Protein 1Q5Z (pdb70)

Structure (mmCIF, N/CA/C/O backbone):
data_1Q5Z
#
_entry.id   1Q5Z
#
_cell.length_a   79.900
_cell.length_b   79.900
_cell.length_c   57.500
_cell.angle_alpha   90.00
_cell.angle_beta   90.00
_cell.angle_gamma   90.00
#
_symmetry.space_group_name_H-M   'P 43 21 2'
#
loop_
_entity.id
_entity.type
_entity.pdbx_description
1 polymer SipA
2 water water
#
loop_
_atom_site.group_PDB
_atom_site.id
_atom_site.type_symbol
_atom_site.label_atom_id
_atom_site.label_alt_id
_atom_site.label_comp_id
_atom_site.label_asym_id
_atom_site.label_entity_id
_atom_site.label_seq_id
_atom_site.pdbx_PDB_ins_code
_atom_site.Cartn_x
_atom_site.Cartn_y
_atom_site.Cartn_z
_atom_site.occupancy
_atom_site.B_iso_or_equiv
_atom_site.auth_seq_id
_atom_site.auth_comp_id
_atom_site.auth_asym_id
_atom_site.auth_atom_id
_atom_site.pdbx_PDB_model_num
ATOM 1 N N . PRO A 1 21 ? 21.041 30.430 -4.984 1.00 30.35 513 PRO A N 1
ATOM 2 C CA . PRO A 1 21 ? 20.054 29.331 -4.862 1.00 31.26 513 PRO A CA 1
ATOM 3 C C . PRO A 1 21 ? 18.623 29.835 -4.712 1.00 30.56 513 PRO A C 1
ATOM 4 O O . PRO A 1 21 ? 17.689 29.188 -5.170 1.00 30.63 513 PRO A O 1
ATOM 8 N N . PHE A 1 22 ? 18.454 30.989 -4.071 1.00 29.99 514 PHE A N 1
ATOM 9 C CA . PHE A 1 22 ? 17.120 31.562 -3.885 1.00 30.28 514 PHE A CA 1
ATOM 10 C C . PHE A 1 22 ? 16.921 32.865 -4.662 1.00 34.34 514 PHE A C 1
ATOM 11 O O . PHE A 1 22 ? 16.550 33.896 -4.096 1.00 33.71 514 PHE A O 1
ATOM 19 N N . SER A 1 23 ? 17.150 32.805 -5.971 1.00 35.24 515 SER A N 1
ATOM 20 C CA . SER A 1 23 ? 17.015 33.978 -6.821 1.00 35.69 515 SER A CA 1
ATOM 21 C C . SER A 1 23 ? 15.630 34.606 -6.754 1.00 35.63 515 SER A C 1
ATOM 22 O O . SER A 1 23 ? 14.609 33.933 -6.930 1.00 36.31 515 SER A O 1
ATOM 25 N N . GLY A 1 24 ? 15.612 35.910 -6.503 1.00 34.53 516 GLY A N 1
ATOM 26 C CA . GLY A 1 24 ? 14.358 36.630 -6.413 1.00 33.05 516 GLY A CA 1
ATOM 27 C C . GLY A 1 24 ? 13.747 36.561 -5.027 1.00 31.98 516 GLY A C 1
ATOM 28 O O . GLY A 1 24 ? 12.624 37.025 -4.821 1.00 33.38 516 GLY A O 1
ATOM 29 N N . LEU A 1 25 ? 14.465 35.985 -4.067 1.00 28.37 517 LEU A N 1
ATOM 30 C CA . LEU A 1 25 ? 13.908 35.900 -2.721 1.00 24.98 517 LEU A CA 1
ATOM 31 C C . LEU A 1 25 ? 13.820 37.252 -2.031 1.00 22.03 517 LEU A C 1
ATOM 32 O O . LEU A 1 25 ? 14.827 37.913 -1.770 1.00 22.39 517 LEU A O 1
ATOM 37 N N . LYS A 1 26 ? 12.590 37.646 -1.731 1.00 19.75 518 LYS A N 1
ATOM 38 C CA . LYS A 1 26 ? 12.311 38.896 -1.037 1.00 20.98 518 LYS A CA 1
ATOM 39 C C . LYS A 1 26 ? 11.499 38.504 0.190 1.00 16.93 518 LYS A C 1
ATOM 40 O O . LYS A 1 26 ? 10.851 37.462 0.199 1.00 18.81 518 LYS A O 1
ATOM 46 N N . PHE A 1 27 ? 11.529 39.340 1.218 1.00 16.17 519 PHE A N 1
ATOM 47 C CA . PHE A 1 27 ? 10.806 39.047 2.443 1.00 16.21 519 PHE A CA 1
ATOM 48 C C . PHE A 1 27 ? 9.652 40.016 2.691 1.00 18.48 519 PHE A C 1
ATOM 49 O O . PHE A 1 27 ? 9.648 41.129 2.177 1.00 19.03 519 PHE A O 1
ATOM 57 N N . LYS A 1 28 ? 8.680 39.569 3.476 1.00 17.46 520 LYS A N 1
ATOM 58 C CA . LYS A 1 28 ? 7.531 40.393 3.819 1.00 18.47 520 LYS A CA 1
ATOM 59 C C . LYS A 1 28 ? 7.938 41.311 4.953 1.00 18.67 520 LYS A C 1
ATOM 60 O O . LYS A 1 28 ? 8.212 40.855 6.070 1.00 16.52 520 LYS A O 1
ATOM 66 N N . GLN A 1 29 ? 7.974 42.604 4.658 1.00 15.90 521 GLN A N 1
ATOM 67 C CA . GLN A 1 29 ? 8.359 43.621 5.630 1.00 14.62 521 GLN A CA 1
ATOM 68 C C . GLN A 1 29 ? 7.593 43.467 6.944 1.00 13.37 521 GLN A C 1
ATOM 69 O O . GLN A 1 29 ? 6.373 43.275 6.939 1.00 14.44 521 GLN A O 1
ATOM 75 N N . ASN A 1 30 ? 8.324 43.541 8.053 1.00 12.22 522 ASN A N 1
ATOM 76 C CA . ASN A 1 30 ? 7.742 43.458 9.390 1.00 13.44 522 ASN A CA 1
ATOM 77 C C . ASN A 1 30 ? 6.933 42.207 9.716 1.00 12.72 522 ASN A C 1
ATOM 78 O O . ASN A 1 30 ? 6.160 42.202 10.672 1.00 12.16 522 ASN A O 1
ATOM 83 N N . SER A 1 31 ? 7.132 41.142 8.961 1.00 10.60 523 SER A N 1
ATOM 84 C CA . SER A 1 31 ? 6.377 39.918 9.190 1.00 12.41 523 SER A CA 1
ATOM 85 C C . SER A 1 31 ? 6.568 39.320 10.581 1.00 13.40 523 SER A C 1
ATOM 86 O O . SER A 1 31 ? 5.771 38.492 11.010 1.00 14.64 523 SER A O 1
ATOM 89 N N . PHE A 1 32 ? 7.616 39.758 11.268 1.00 11.32 524 PHE A N 1
ATOM 90 C CA . PHE A 1 32 ? 7.976 39.242 12.586 1.00 12.79 524 PHE A CA 1
ATOM 91 C C . PHE A 1 32 ? 7.552 40.116 13.754 1.00 13.44 524 PHE A C 1
ATOM 92 O O . PHE A 1 32 ? 7.643 39.688 14.908 1.00 14.96 524 PHE A O 1
ATOM 100 N N . LEU A 1 33 ? 7.080 41.331 13.480 1.00 13.84 525 LEU A N 1
ATOM 101 C CA . LEU A 1 33 ? 6.743 42.239 14.572 1.00 15.61 525 LEU A CA 1
ATOM 102 C C . LEU A 1 33 ? 5.809 41.701 15.642 1.00 16.96 525 LEU A C 1
ATOM 103 O O . LEU A 1 33 ? 6.106 41.820 16.838 1.00 17.82 525 LEU A O 1
ATOM 108 N N . SER A 1 34 ? 4.690 41.121 15.222 1.00 18.14 526 SER A N 1
ATOM 109 C CA . SER A 1 34 ? 3.700 40.599 16.165 1.00 20.63 526 SER A CA 1
ATOM 110 C C . SER A 1 34 ? 4.185 39.378 16.936 1.00 20.47 526 SER A C 1
ATOM 111 O O . SER A 1 34 ? 3.503 38.896 17.847 1.00 19.05 526 SER A O 1
ATOM 114 N N . THR A 1 35 ? 5.372 38.887 16.588 1.00 17.32 527 THR A N 1
ATOM 115 C CA . THR A 1 35 ? 5.929 37.711 17.245 1.00 18.99 527 THR A CA 1
ATOM 116 C C . THR A 1 35 ? 7.002 38.065 18.266 1.00 16.45 527 THR A C 1
ATOM 117 O O . THR A 1 35 ? 7.426 37.215 19.056 1.00 18.55 527 THR A O 1
ATOM 121 N N . VAL A 1 36 ? 7.433 39.319 18.267 1.00 17.03 528 VAL A N 1
ATOM 122 C CA . VAL A 1 36 ? 8.450 39.738 19.217 1.00 16.69 528 VAL A CA 1
ATOM 123 C C . VAL A 1 36 ? 7.794 39.857 20.585 1.00 19.62 528 VAL A C 1
ATOM 124 O O . VAL A 1 36 ? 6.822 40.601 20.761 1.00 17.29 528 VAL A O 1
ATOM 128 N N . PRO A 1 37 ? 8.320 39.129 21.578 1.00 18.22 529 PRO A N 1
ATOM 129 C CA . PRO A 1 37 ? 7.725 39.205 22.916 1.00 16.33 529 PRO A CA 1
ATOM 130 C C . PRO A 1 37 ? 8.015 40.507 23.644 1.00 16.52 529 PRO A C 1
ATOM 131 O O . PRO A 1 37 ? 8.983 41.199 23.350 1.00 17.69 529 PRO A O 1
ATOM 135 N N . SER A 1 38 ? 7.153 40.847 24.595 1.00 17.74 530 SER A N 1
ATOM 136 C CA . SER A 1 38 ? 7.369 42.050 25.398 1.00 19.25 530 SER A CA 1
ATOM 137 C C . SER A 1 38 ? 8.479 41.704 26.390 1.00 19.06 530 SER A C 1
ATOM 138 O O . SER A 1 38 ? 8.752 40.537 26.627 1.00 19.24 530 SER A O 1
ATOM 141 N N . VAL A 1 39 ? 9.113 42.715 26.971 1.00 20.47 531 VAL A N 1
ATOM 142 C CA . VAL A 1 39 ? 10.162 42.465 27.949 1.00 22.14 531 VAL A CA 1
ATOM 143 C C . VAL A 1 39 ? 9.544 41.720 29.130 1.00 20.07 531 VAL A C 1
ATOM 144 O O . VAL A 1 39 ? 10.179 40.855 29.734 1.00 19.15 531 VAL A O 1
ATOM 148 N N . THR A 1 40 ? 8.293 42.039 29.450 1.00 21.46 532 THR A N 1
ATOM 149 C CA . THR A 1 40 ? 7.621 41.360 30.554 1.00 20.39 532 THR A CA 1
ATOM 150 C C . THR A 1 40 ? 7.515 39.866 30.265 1.00 21.12 532 THR A C 1
ATOM 151 O O . THR A 1 40 ? 7.785 39.040 31.143 1.00 20.08 532 THR A O 1
ATOM 155 N N . ASN A 1 41 ? 7.108 39.520 29.039 1.00 19.02 533 ASN A N 1
ATOM 156 C CA . ASN A 1 41 ? 7.002 38.116 28.641 1.00 20.47 533 ASN A CA 1
ATOM 157 C C . ASN A 1 41 ? 8.380 37.460 28.772 1.00 16.94 533 ASN A C 1
ATOM 158 O O . ASN A 1 41 ? 8.494 36.327 29.241 1.00 17.86 533 ASN A O 1
ATOM 163 N N . MET A 1 42 ? 9.429 38.170 28.349 1.00 16.24 534 MET A N 1
ATOM 164 C CA . MET A 1 42 ? 10.780 37.613 28.406 1.00 16.38 534 MET A CA 1
ATOM 165 C C . MET A 1 42 ? 11.205 37.252 29.823 1.00 18.79 534 MET A C 1
ATOM 166 O O . MET A 1 42 ? 12.023 36.358 30.028 1.00 16.28 534 MET A O 1
ATOM 171 N N . HIS A 1 43 ? 10.647 37.954 30.802 1.00 17.93 535 HIS A N 1
ATOM 172 C CA . HIS A 1 43 ? 10.979 37.706 32.199 1.00 19.57 535 HIS A CA 1
ATOM 173 C C . HIS A 1 43 ? 10.195 36.558 32.838 1.00 22.05 535 HIS A C 1
ATOM 174 O O . HIS A 1 43 ? 10.498 36.167 33.962 1.00 23.03 535 HIS A O 1
ATOM 181 N N . SER A 1 44 ? 9.196 36.019 32.140 1.00 19.92 536 SER A N 1
ATOM 182 C CA . SER A 1 44 ? 8.388 34.928 32.698 1.00 20.99 536 SER A CA 1
ATOM 183 C C . SER A 1 44 ? 9.195 33.672 32.978 1.00 22.62 536 SER A C 1
ATOM 184 O O . SER A 1 44 ? 10.072 33.321 32.208 1.00 18.90 536 SER A O 1
ATOM 187 N N . MET A 1 45 ? 8.876 32.976 34.068 1.00 22.86 537 MET A N 1
ATOM 188 C CA . MET A 1 45 ? 9.592 31.754 34.400 1.00 24.32 537 MET A CA 1
ATOM 189 C C . MET A 1 45 ? 9.300 30.677 33.363 1.00 21.29 537 MET A C 1
ATOM 190 O O . MET A 1 45 ? 10.038 29.696 33.253 1.00 23.98 537 MET A O 1
ATOM 195 N N . HIS A 1 46 ? 8.227 30.857 32.597 1.00 17.71 538 HIS A N 1
ATOM 196 C CA . HIS A 1 46 ? 7.843 29.869 31.586 1.00 15.21 538 HIS A CA 1
ATOM 197 C C . HIS A 1 46 ? 8.311 30.233 30.180 1.00 17.15 538 HIS A C 1
ATOM 198 O O . HIS A 1 46 ? 8.021 29.529 29.213 1.00 15.48 538 HIS A O 1
ATOM 205 N N . PHE A 1 47 ? 9.037 31.334 30.071 1.00 14.89 539 PHE A N 1
ATOM 206 C CA . PHE A 1 47 ? 9.546 31.783 28.772 1.00 15.11 539 PHE A CA 1
ATOM 207 C C . PHE A 1 47 ? 10.755 30.953 28.313 1.00 14.69 539 PHE A C 1
ATOM 208 O O . PHE A 1 47 ? 11.714 30.792 29.056 1.00 17.43 539 PHE A O 1
ATOM 216 N N . ASP A 1 48 ? 10.714 30.448 27.080 1.00 13.16 540 ASP A N 1
ATOM 217 C CA . ASP A 1 48 ? 11.829 29.676 26.525 1.00 17.23 540 ASP A CA 1
ATOM 218 C C . ASP A 1 48 ? 12.495 30.633 25.532 1.00 14.88 540 ASP A C 1
ATOM 219 O O . ASP A 1 48 ? 11.987 30.833 24.425 1.00 12.75 540 ASP A O 1
ATOM 224 N N . ALA A 1 49 ? 13.610 31.233 25.929 1.00 16.10 541 ALA A N 1
ATOM 225 C CA . ALA A 1 49 ? 14.286 32.213 25.077 1.00 14.76 541 ALA A CA 1
ATOM 226 C C . ALA A 1 49 ? 14.744 31.676 23.727 1.00 14.72 541 ALA A C 1
ATOM 227 O O . ALA A 1 49 ? 14.524 32.302 22.683 1.00 12.49 541 ALA A O 1
ATOM 229 N N . ARG A 1 50 ? 15.370 30.504 23.738 1.00 11.69 542 ARG A N 1
ATOM 230 C CA . ARG A 1 50 ? 15.883 29.944 22.499 1.00 13.69 542 ARG A CA 1
ATOM 231 C C . ARG A 1 50 ? 14.787 29.651 21.491 1.00 13.02 542 ARG A C 1
ATOM 232 O O . ARG A 1 50 ? 14.849 30.125 20.356 1.00 12.89 542 ARG A O 1
ATOM 240 N N . GLU A 1 51 ? 13.774 28.883 21.895 1.00 10.98 543 GLU A N 1
ATOM 241 C CA . GLU A 1 51 ? 12.700 28.531 20.963 1.00 11.76 543 GLU A CA 1
ATOM 242 C C . GLU A 1 51 ? 11.929 29.755 20.491 1.00 10.23 543 GLU A C 1
ATOM 243 O O . GLU A 1 51 ? 11.562 29.856 19.318 1.00 10.55 543 GLU A O 1
ATOM 249 N N . THR A 1 52 ? 11.652 30.671 21.407 1.00 11.42 544 THR A N 1
ATOM 250 C CA . THR A 1 52 ? 10.924 31.878 21.026 1.00 12.10 544 THR A CA 1
ATOM 251 C C . THR A 1 52 ? 11.733 32.719 20.032 1.00 11.65 544 THR A C 1
ATOM 252 O O . THR A 1 52 ? 11.207 33.184 19.025 1.00 10.85 544 THR A O 1
ATOM 256 N N . PHE A 1 53 ? 13.006 32.934 20.324 1.00 10.29 545 PHE A N 1
ATOM 257 C CA . PHE A 1 53 ? 13.832 33.715 19.408 1.00 10.62 545 PHE A CA 1
ATOM 258 C C . PHE A 1 53 ? 13.884 33.077 18.015 1.00 13.72 545 PHE A C 1
ATOM 259 O O . PHE A 1 53 ? 13.769 33.774 16.997 1.00 11.15 545 PHE A O 1
ATOM 267 N N . LEU A 1 54 ? 14.086 31.756 17.955 1.00 10.16 546 LEU A N 1
ATOM 268 C CA . LEU A 1 54 ? 14.145 31.091 16.649 1.00 9.80 546 LEU A CA 1
ATOM 269 C C . LEU A 1 54 ? 12.807 31.238 15.928 1.00 9.33 546 LEU A C 1
ATOM 270 O O . LEU A 1 54 ? 12.759 31.319 14.697 1.00 11.35 546 LEU A O 1
ATOM 275 N N . GLY A 1 55 ? 11.725 31.295 16.701 1.00 9.47 547 GLY A N 1
ATOM 276 C CA . GLY A 1 55 ? 10.403 31.478 16.118 1.00 10.12 547 GLY A CA 1
ATOM 277 C C . GLY A 1 55 ? 10.268 32.875 15.520 1.00 11.19 547 GLY A C 1
ATOM 278 O O . GLY A 1 55 ? 9.635 33.046 14.471 1.00 11.60 547 GLY A O 1
ATOM 279 N N . VAL A 1 56 ? 10.858 33.872 16.181 1.00 11.52 548 VAL A N 1
ATOM 280 C CA . VAL A 1 56 ? 10.837 35.252 15.657 1.00 9.41 548 VAL A CA 1
ATOM 281 C C . VAL A 1 56 ? 11.587 35.265 14.321 1.00 13.01 548 VAL A C 1
ATOM 282 O O . VAL A 1 56 ? 11.130 35.853 13.341 1.00 11.10 548 VAL A O 1
ATOM 286 N N . ILE A 1 57 ? 12.739 34.602 14.283 1.00 10.69 549 ILE A N 1
ATOM 287 C CA . ILE A 1 57 ? 13.524 34.577 13.055 1.00 10.93 549 ILE A CA 1
ATOM 288 C C . ILE A 1 57 ? 12.792 33.818 11.962 1.00 12.24 549 ILE A C 1
ATOM 289 O O . ILE A 1 57 ? 12.808 34.227 10.804 1.00 10.83 549 ILE A O 1
ATOM 294 N N . ARG A 1 58 ? 12.125 32.719 12.312 1.00 11.37 550 ARG A N 1
ATOM 295 C CA . ARG A 1 58 ? 11.390 32.005 11.290 1.00 11.78 550 ARG A CA 1
ATOM 296 C C . ARG A 1 58 ? 10.335 32.921 10.657 1.00 13.33 550 ARG A C 1
ATOM 297 O O . ARG A 1 58 ? 10.184 32.961 9.434 1.00 13.02 550 ARG A O 1
ATOM 305 N N . LYS A 1 59 ? 9.600 33.644 11.492 1.00 11.76 551 LYS A N 1
ATOM 306 C CA . LYS A 1 59 ? 8.578 34.564 10.987 1.00 13.56 551 LYS A CA 1
ATOM 307 C C . LYS A 1 59 ? 9.194 35.669 10.120 1.00 14.48 551 LYS A C 1
ATOM 308 O O . LYS A 1 59 ? 8.596 36.106 9.131 1.00 14.13 551 LYS A O 1
ATOM 314 N N . ALA A 1 60 ? 10.378 36.131 10.502 1.00 11.64 552 ALA A N 1
ATOM 315 C CA . ALA A 1 60 ? 11.066 37.173 9.739 1.00 13.75 552 ALA A CA 1
ATOM 316 C C . ALA A 1 60 ? 11.472 36.683 8.353 1.00 14.28 552 ALA A C 1
ATOM 317 O O . ALA A 1 60 ? 11.641 37.478 7.425 1.00 14.90 552 ALA A O 1
ATOM 319 N N . LEU A 1 61 ? 11.629 35.371 8.219 1.00 12.89 553 LEU A N 1
ATOM 320 C CA . LEU A 1 61 ? 12.043 34.778 6.958 1.00 13.26 553 LEU A CA 1
ATOM 321 C C . LEU A 1 61 ? 10.888 34.415 6.039 1.00 14.56 553 LEU A C 1
ATOM 322 O O . LEU A 1 61 ? 11.055 33.651 5.091 1.00 17.40 553 LEU A O 1
ATOM 327 N N . GLU A 1 62 ? 9.717 34.982 6.309 1.00 12.90 554 GLU A N 1
ATOM 328 C CA . GLU A 1 62 ? 8.541 34.731 5.475 1.00 13.99 554 G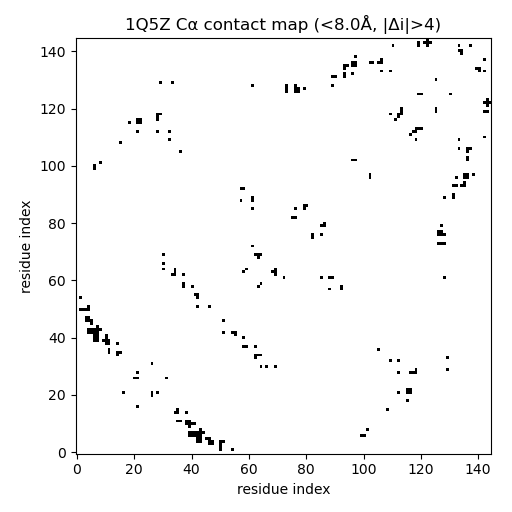LU A CA 1
ATOM 329 C C . GLU A 1 62 ? 8.729 35.391 4.114 1.00 15.59 554 GLU A C 1
ATOM 330 O O . GLU A 1 62 ? 8.896 36.608 4.020 1.00 15.71 554 GLU A O 1
ATOM 336 N N . PRO A 1 63 ? 8.688 34.598 3.035 1.00 18.31 555 PRO A N 1
ATOM 337 C CA . PRO A 1 63 ? 8.860 35.147 1.689 1.00 16.48 555 PRO A CA 1
ATOM 338 C C . PRO A 1 63 ? 7.748 36.102 1.291 1.00 21.37 555 PRO A C 1
ATOM 339 O O . PRO A 1 63 ? 6.583 35.894 1.633 1.00 17.77 555 PRO A O 1
ATOM 343 N N . ASP A 1 64 ? 8.140 37.139 0.563 1.00 21.37 556 ASP A N 1
ATOM 344 C CA . ASP A 1 64 ? 7.226 38.135 0.027 1.00 25.34 556 ASP A CA 1
ATOM 345 C C . ASP A 1 64 ? 6.491 37.390 -1.086 1.00 26.45 556 ASP A C 1
ATOM 346 O O . ASP A 1 64 ? 7.075 36.517 -1.734 1.00 23.00 556 ASP A O 1
ATOM 351 N N . THR A 1 65 ? 5.220 37.722 -1.306 1.00 26.50 557 THR A N 1
ATOM 352 C CA . THR A 1 65 ? 4.416 37.059 -2.331 1.00 30.11 557 THR A CA 1
ATOM 353 C C . THR A 1 65 ? 4.961 37.192 -3.751 1.00 28.69 557 THR A C 1
ATOM 354 O O . THR A 1 65 ? 4.644 36.375 -4.613 1.00 32.90 557 THR A O 1
ATOM 358 N N . SER A 1 66 ? 5.769 38.217 -3.995 1.00 30.57 558 SER A N 1
ATOM 359 C CA . SER A 1 66 ? 6.347 38.440 -5.320 1.00 33.29 558 SER A CA 1
ATOM 360 C C . SER A 1 66 ? 7.441 37.421 -5.627 1.00 35.08 558 SER A C 1
ATOM 361 O O . SER A 1 66 ? 7.933 37.339 -6.757 1.00 33.47 558 SER A O 1
ATOM 364 N N . THR A 1 67 ? 7.835 36.662 -4.611 1.00 30.98 559 THR A N 1
ATOM 365 C CA . THR A 1 67 ? 8.868 35.640 -4.776 1.00 29.46 559 THR A CA 1
ATOM 366 C C . THR A 1 67 ? 8.383 34.532 -5.701 1.00 28.70 559 THR A C 1
ATOM 367 O O . THR A 1 67 ? 7.314 33.969 -5.493 1.00 27.33 559 THR A O 1
ATOM 371 N N . PRO A 1 68 ? 9.169 34.199 -6.744 1.00 30.84 560 PRO A N 1
ATOM 372 C CA . PRO A 1 68 ? 8.760 33.137 -7.667 1.00 30.17 560 PRO A CA 1
ATOM 373 C C . PRO A 1 68 ? 8.345 31.891 -6.889 1.00 32.33 560 PRO A C 1
ATOM 374 O O . PRO A 1 68 ? 9.034 31.483 -5.953 1.00 32.85 560 PRO A O 1
ATOM 378 N N . PHE A 1 69 ? 7.224 31.290 -7.281 1.00 29.88 561 PHE A N 1
ATOM 379 C CA . PHE A 1 69 ? 6.693 30.117 -6.600 1.00 28.50 561 PHE A CA 1
ATOM 380 C C . PHE A 1 69 ? 7.681 29.002 -6.238 1.00 32.05 561 PHE A C 1
ATOM 381 O O . PHE A 1 69 ? 7.679 28.502 -5.107 1.00 27.55 561 PHE A O 1
ATOM 389 N N . PRO A 1 70 ? 8.509 28.569 -7.200 1.00 28.19 562 PRO A N 1
ATOM 390 C CA . PRO A 1 70 ? 9.474 27.502 -6.921 1.00 29.03 562 PRO A CA 1
ATOM 391 C C . PRO A 1 70 ? 10.414 27.874 -5.784 1.00 24.07 562 PRO A C 1
ATOM 392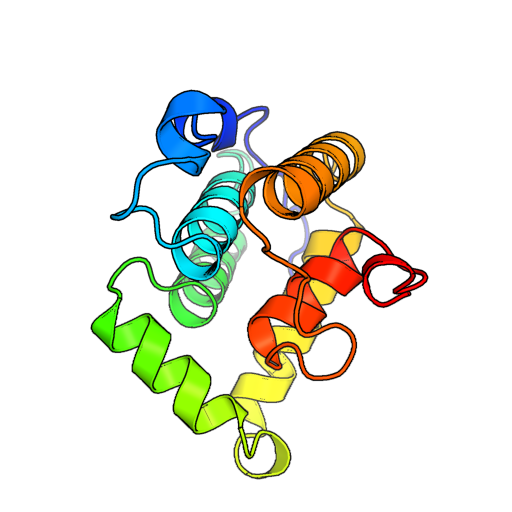 O O . PRO A 1 70 ? 10.788 27.027 -4.970 1.00 26.60 562 PRO A O 1
ATOM 396 N N . VAL A 1 71 ? 10.792 29.145 -5.748 1.00 22.94 563 VAL A N 1
ATOM 397 C CA . VAL A 1 71 ? 11.696 29.655 -4.735 1.00 24.91 563 VAL A CA 1
ATOM 398 C C . VAL A 1 71 ? 10.982 29.702 -3.385 1.00 25.40 563 VAL A C 1
ATOM 399 O O . VAL A 1 71 ? 11.534 29.275 -2.367 1.00 20.88 563 VAL A O 1
ATOM 403 N N . ARG A 1 72 ? 9.751 30.210 -3.382 1.00 22.71 564 ARG A N 1
ATOM 404 C CA . ARG A 1 72 ? 8.977 30.290 -2.145 1.00 25.07 564 ARG A CA 1
ATOM 405 C C . ARG A 1 72 ? 8.818 28.921 -1.508 1.00 23.77 564 ARG A C 1
ATOM 406 O O . ARG A 1 72 ? 9.027 28.753 -0.303 1.00 21.86 564 ARG A O 1
ATOM 414 N N . ARG A 1 73 ? 8.425 27.946 -2.321 1.00 21.59 565 ARG A N 1
ATOM 415 C CA . ARG A 1 73 ? 8.213 26.586 -1.854 1.00 22.74 565 ARG A CA 1
ATOM 416 C C . ARG A 1 73 ? 9.478 25.974 -1.255 1.00 22.10 565 ARG A C 1
ATOM 417 O O . ARG A 1 73 ? 9.450 25.386 -0.168 1.00 18.82 565 ARG A O 1
ATOM 425 N N . ALA A 1 74 ? 10.596 26.110 -1.958 1.00 22.21 566 ALA A N 1
ATOM 426 C CA . ALA A 1 74 ? 11.851 25.555 -1.454 1.00 20.33 566 ALA A CA 1
ATOM 427 C C . ALA A 1 74 ? 12.316 26.263 -0.179 1.00 15.99 566 ALA A C 1
ATOM 428 O O . ALA A 1 74 ? 12.756 25.613 0.761 1.00 16.77 566 ALA A O 1
ATOM 430 N N . PHE A 1 75 ? 12.241 27.589 -0.152 1.00 15.49 567 PHE A N 1
ATOM 431 C CA . PHE A 1 75 ? 12.672 28.318 1.035 1.00 15.31 567 PHE A CA 1
ATOM 432 C C . PHE A 1 75 ? 11.764 28.039 2.235 1.00 13.88 567 PHE A C 1
ATOM 433 O O . PHE A 1 75 ? 12.232 27.939 3.363 1.00 14.55 567 PHE A O 1
ATOM 441 N N . ASP A 1 76 ? 10.457 27.949 2.012 1.00 17.13 568 ASP A N 1
ATOM 442 C CA . ASP A 1 76 ? 9.568 27.648 3.128 1.00 17.46 568 ASP A CA 1
ATOM 443 C C . ASP A 1 76 ? 9.954 26.295 3.725 1.00 16.49 568 ASP A C 1
ATOM 444 O O . ASP A 1 76 ? 9.970 26.131 4.938 1.00 17.01 568 ASP A O 1
ATOM 449 N N . GLY A 1 77 ? 10.284 25.329 2.869 1.00 16.64 569 GLY A N 1
ATOM 450 C CA . GLY A 1 77 ? 10.670 24.017 3.365 1.00 14.63 569 GLY A CA 1
ATOM 451 C C . GLY A 1 77 ? 11.928 24.091 4.216 1.00 13.95 569 GLY A C 1
ATOM 452 O O . GLY A 1 77 ? 12.032 23.465 5.276 1.00 14.34 569 GLY A O 1
ATOM 453 N N . LEU A 1 78 ? 12.892 24.880 3.763 1.00 14.25 570 LEU A N 1
ATOM 454 C CA . LEU A 1 78 ? 14.153 25.037 4.494 1.00 13.10 570 LEU A CA 1
ATOM 455 C C . LEU A 1 78 ? 13.978 25.725 5.845 1.00 12.99 570 LEU A C 1
ATOM 456 O O . LEU A 1 78 ? 14.492 25.239 6.862 1.00 14.08 570 LEU A O 1
ATOM 461 N N . ARG A 1 79 ? 13.281 26.861 5.880 1.00 14.81 571 ARG A N 1
ATOM 462 C CA . ARG A 1 79 ? 13.112 27.536 7.162 1.00 15.36 571 ARG A CA 1
ATOM 463 C C . ARG A 1 79 ? 12.292 26.693 8.136 1.00 16.64 571 ARG A C 1
ATOM 464 O O . ARG A 1 79 ? 12.549 26.735 9.338 1.00 16.22 571 ARG A O 1
ATOM 472 N N . ALA A 1 80 ? 11.320 25.927 7.635 1.00 15.03 572 ALA A N 1
ATOM 473 C CA . ALA A 1 80 ? 10.511 25.074 8.522 1.00 16.06 572 ALA A CA 1
ATOM 474 C C . ALA A 1 80 ? 11.343 23.929 9.100 1.00 15.62 572 ALA A C 1
ATOM 475 O O . ALA A 1 80 ? 11.210 23.577 10.272 1.00 15.72 572 ALA A O 1
ATOM 477 N N . GLU A 1 81 ? 12.206 23.331 8.282 1.00 17.17 573 GLU A N 1
ATOM 478 C CA . GLU A 1 81 ? 13.023 22.228 8.790 1.00 16.28 573 GLU A CA 1
ATOM 479 C C . GLU A 1 81 ? 14.091 22.685 9.783 1.00 18.02 573 GLU A C 1
ATOM 480 O O . GLU A 1 81 ? 14.331 22.008 10.789 1.00 20.44 573 GLU A O 1
ATOM 486 N N . ILE A 1 82 ? 14.721 23.835 9.528 1.00 13.51 574 ILE A N 1
ATOM 487 C CA . ILE A 1 82 ? 15.769 24.312 10.433 1.00 13.65 574 ILE A CA 1
ATOM 488 C C . ILE A 1 82 ? 15.230 25.060 11.644 1.00 13.75 574 ILE A C 1
ATOM 489 O O . ILE A 1 82 ? 15.883 25.097 12.689 1.00 15.12 574 ILE A O 1
ATOM 494 N N . LEU A 1 83 ? 14.026 25.615 11.517 1.00 12.47 575 LEU A N 1
ATOM 495 C CA . LEU A 1 83 ? 13.418 26.372 12.619 1.00 11.17 575 LEU A CA 1
ATOM 496 C C . LEU A 1 83 ? 12.002 25.866 12.912 1.00 13.33 575 LEU A C 1
ATOM 497 O O . LEU A 1 83 ? 11.033 26.622 12.850 1.00 14.26 575 LEU A O 1
ATOM 502 N N . PRO A 1 84 ? 11.865 24.576 13.240 1.00 13.44 576 PRO A N 1
ATOM 503 C CA . PRO A 1 84 ? 10.519 24.056 13.520 1.00 12.11 576 PRO A CA 1
ATOM 504 C C . PRO A 1 84 ? 9.828 24.761 14.685 1.00 11.26 576 PRO A C 1
ATOM 505 O O . PRO A 1 84 ? 10.468 25.116 15.673 1.00 14.80 576 PRO A O 1
ATOM 509 N N . ASN A 1 85 ? 8.519 24.953 14.562 1.00 13.16 577 ASN A N 1
ATOM 510 C CA . ASN A 1 85 ? 7.762 25.606 15.631 1.00 14.04 577 ASN A CA 1
ATOM 511 C C . ASN A 1 85 ? 7.512 24.600 16.757 1.00 12.73 577 ASN A C 1
ATOM 512 O O . ASN A 1 85 ? 7.537 24.941 17.939 1.00 14.80 577 ASN A O 1
ATOM 517 N N . ASP A 1 86 ? 7.279 23.349 16.379 1.00 12.96 578 ASP A N 1
ATOM 518 C CA . ASP A 1 86 ? 7.045 22.299 17.359 1.00 14.52 578 ASP A CA 1
ATOM 519 C C . ASP A 1 86 ? 8.314 22.128 18.202 1.00 15.15 578 ASP A C 1
ATOM 520 O O . ASP A 1 86 ? 9.399 21.887 17.665 1.00 16.95 578 ASP A O 1
ATOM 525 N N . THR A 1 87 ? 8.184 22.244 19.522 1.00 14.69 579 THR A N 1
ATOM 526 C CA . THR A 1 87 ? 9.351 22.145 20.385 1.00 15.11 579 THR A CA 1
ATOM 527 C C . THR A 1 87 ? 9.966 20.759 20.479 1.00 14.50 579 THR A C 1
ATOM 528 O O . THR A 1 87 ? 11.151 20.635 20.766 1.00 17.24 579 THR A O 1
ATOM 532 N N . ILE A 1 88 ? 9.169 19.723 20.249 1.00 16.31 580 ILE A N 1
ATOM 533 C CA . ILE A 1 88 ? 9.720 18.376 20.274 1.00 17.01 580 ILE A CA 1
ATOM 534 C C . ILE A 1 88 ? 10.621 18.240 19.031 1.00 15.69 580 ILE A C 1
ATOM 535 O O . ILE A 1 88 ? 11.734 17.709 19.117 1.00 18.83 580 ILE A O 1
ATOM 540 N N . LYS A 1 89 ? 10.156 18.752 17.896 1.00 15.32 581 LYS A N 1
ATOM 541 C CA . LYS A 1 89 ? 10.950 18.700 16.662 1.00 15.61 581 LYS A CA 1
ATOM 542 C C . LYS A 1 89 ? 12.192 19.575 16.796 1.00 17.16 581 LYS A C 1
ATOM 543 O O . LYS A 1 89 ? 13.279 19.219 16.330 1.00 16.87 581 LYS A O 1
ATOM 549 N N . SER A 1 90 ? 12.027 20.736 17.421 1.00 15.32 582 SER A N 1
ATOM 550 C CA . SER A 1 90 ? 13.155 21.644 17.630 1.00 14.32 582 SER A CA 1
ATOM 551 C C . SER A 1 90 ? 14.211 20.957 18.497 1.00 17.45 582 SER A C 1
ATOM 552 O O . SER A 1 90 ? 15.410 21.040 18.228 1.00 15.57 582 SER A O 1
ATOM 555 N N . ALA A 1 91 ? 13.766 20.278 19.549 1.00 15.03 583 ALA A N 1
ATOM 556 C CA . ALA A 1 91 ? 14.702 19.593 20.433 1.00 17.96 583 ALA A CA 1
ATOM 557 C C . ALA A 1 91 ? 15.415 18.444 19.714 1.00 18.21 583 ALA A C 1
ATOM 558 O O . ALA A 1 91 ? 16.609 18.195 19.947 1.00 20.23 583 ALA A O 1
ATOM 560 N N . ALA A 1 92 ? 14.685 17.753 18.847 1.00 17.95 584 ALA A N 1
ATOM 561 C CA . ALA A 1 92 ? 15.247 16.634 18.107 1.00 20.73 584 ALA A CA 1
ATOM 562 C C . ALA A 1 92 ? 16.325 17.136 17.154 1.00 19.98 584 ALA A C 1
ATOM 563 O O . ALA A 1 92 ? 17.352 16.485 16.974 1.00 17.50 584 ALA A O 1
ATOM 565 N N . LEU A 1 93 ? 16.096 18.301 16.551 1.00 16.22 585 LEU A N 1
ATOM 566 C CA . LEU A 1 93 ? 17.074 18.871 15.636 1.00 16.34 585 LEU A CA 1
ATOM 567 C C . LEU A 1 93 ? 18.314 19.289 16.420 1.00 17.40 585 LEU A C 1
ATOM 568 O O . LEU A 1 93 ? 19.448 19.060 15.980 1.00 18.61 585 LEU A O 1
ATOM 573 N N . LYS A 1 94 ? 18.099 19.894 17.588 1.00 17.86 586 LYS A N 1
ATOM 574 C CA . LYS A 1 94 ? 19.200 20.338 18.440 1.00 17.02 586 LYS A CA 1
ATOM 575 C C . LYS A 1 94 ? 20.105 19.149 18.790 1.00 21.54 586 LYS A C 1
ATOM 576 O O . LYS A 1 94 ? 21.330 19.256 18.740 1.00 21.13 586 LYS A O 1
ATOM 582 N N . ALA A 1 95 ? 19.491 18.021 19.131 1.00 20.51 587 ALA A N 1
ATOM 583 C CA . ALA A 1 95 ? 20.238 16.812 19.489 1.00 23.66 587 ALA A CA 1
ATOM 584 C C . ALA A 1 95 ? 21.083 16.326 18.317 1.00 20.76 587 ALA A C 1
ATOM 585 O O . ALA A 1 95 ? 22.252 15.974 18.486 1.00 23.79 587 ALA A O 1
ATOM 587 N N . GLN A 1 96 ? 20.492 16.298 17.128 1.00 21.12 588 GLN A N 1
ATOM 588 C CA . GLN A 1 96 ? 21.226 15.866 15.944 1.00 23.53 588 GLN A CA 1
ATOM 589 C C . GLN A 1 96 ? 22.415 16.767 15.676 1.00 24.73 588 GLN A C 1
ATOM 590 O O . GLN A 1 96 ? 23.513 16.296 15.380 1.00 24.29 588 GLN A O 1
ATOM 596 N N . CYS A 1 97 ? 22.190 18.073 15.777 1.00 22.45 589 CYS A N 1
ATOM 597 C CA . CYS A 1 97 ? 23.241 19.040 15.509 1.00 22.88 589 CYS A CA 1
ATOM 598 C C . CYS A 1 97 ? 24.395 19.040 16.515 1.00 22.02 589 CYS A C 1
ATOM 599 O O . CYS A 1 97 ? 25.419 19.673 16.274 1.00 26.17 589 CYS A O 1
ATOM 602 N N . SER A 1 98 ? 24.245 18.332 17.631 1.00 22.79 590 SER A N 1
ATOM 603 C CA . SER A 1 98 ? 25.329 18.272 18.608 1.00 24.48 590 SER A CA 1
ATOM 604 C C . SER A 1 98 ? 26.495 17.470 18.001 1.00 28.14 590 SER A C 1
ATOM 605 O O . SER A 1 98 ? 27.623 17.528 18.483 1.00 26.53 590 SER A O 1
ATOM 608 N N . ASP A 1 99 ? 26.202 16.717 16.942 1.00 27.57 591 ASP A N 1
ATOM 609 C CA . ASP A 1 99 ? 27.221 15.951 16.218 1.00 30.02 591 ASP A CA 1
ATOM 610 C C . ASP A 1 99 ? 26.938 16.245 14.752 1.00 27.68 591 ASP A C 1
ATOM 611 O O . ASP A 1 99 ? 26.668 15.350 13.946 1.00 27.67 591 ASP A O 1
ATOM 616 N N . ILE A 1 100 ? 27.001 17.533 14.427 1.00 24.87 592 ILE A N 1
ATOM 617 C CA . ILE A 1 100 ? 26.709 18.026 13.093 1.00 26.19 592 ILE A CA 1
ATOM 618 C C . ILE A 1 100 ? 27.529 17.415 11.958 1.00 26.17 592 ILE A C 1
ATOM 619 O O . ILE A 1 100 ? 27.034 17.314 10.834 1.00 25.67 592 ILE A O 1
ATOM 624 N N . ASP A 1 101 ? 28.761 16.995 12.237 1.00 25.90 593 ASP A N 1
ATOM 625 C CA . ASP A 1 101 ? 29.585 16.406 11.175 1.00 28.21 593 ASP A CA 1
ATOM 626 C C . ASP A 1 101 ? 28.998 15.090 10.668 1.00 26.70 593 ASP A C 1
ATOM 627 O O . ASP A 1 101 ? 29.352 14.612 9.589 1.00 27.78 593 ASP A O 1
ATOM 632 N N . LYS A 1 102 ? 28.097 14.520 11.456 1.00 26.88 594 LYS A N 1
ATOM 633 C CA . LYS A 1 102 ? 27.417 13.268 11.131 1.00 28.40 594 LYS A CA 1
ATOM 634 C C . LYS A 1 102 ? 26.184 13.542 10.255 1.00 28.22 594 LYS A C 1
ATOM 635 O O . LYS A 1 102 ? 25.528 12.611 9.776 1.00 24.71 594 LYS A O 1
ATOM 641 N N . HIS A 1 103 ? 25.872 14.822 10.051 1.00 24.74 595 HIS A N 1
ATOM 642 C CA . HIS A 1 103 ? 24.702 15.201 9.259 1.00 23.82 595 HIS A CA 1
ATOM 643 C C . HIS A 1 103 ? 25.014 16.242 8.198 1.00 23.78 595 HIS A C 1
ATOM 644 O O . HIS A 1 103 ? 24.711 17.429 8.352 1.00 21.35 595 HIS A O 1
ATOM 651 N N . PRO A 1 104 ? 25.629 15.803 7.094 1.00 21.89 596 PRO A N 1
ATOM 652 C CA . PRO A 1 104 ? 25.995 16.686 5.988 1.00 22.66 596 PRO A CA 1
ATOM 653 C C . PRO A 1 104 ? 24.819 17.501 5.434 1.00 20.80 596 PRO A C 1
ATOM 654 O O . PRO A 1 104 ? 24.980 18.669 5.083 1.00 19.98 596 PRO A O 1
ATOM 658 N N . GLU A 1 105 ? 23.648 16.873 5.342 1.00 22.35 597 GLU A N 1
ATOM 659 C CA . GLU A 1 105 ? 22.467 17.541 4.813 1.00 22.38 597 GLU A CA 1
ATOM 660 C C . GLU A 1 105 ? 22.014 18.686 5.719 1.00 21.84 597 GLU A C 1
ATOM 661 O O . GLU A 1 105 ? 21.651 19.765 5.240 1.00 17.77 597 GLU A O 1
ATOM 667 N N . LEU A 1 106 ? 22.024 18.460 7.027 1.00 21.30 598 LEU A N 1
ATOM 668 C CA . LEU A 1 106 ? 21.620 19.518 7.945 1.00 20.19 598 LEU A CA 1
ATOM 669 C C . LEU A 1 106 ? 22.668 20.627 7.936 1.00 19.17 598 LEU A C 1
ATOM 670 O O . LEU A 1 106 ? 22.346 21.816 8.003 1.00 17.04 598 LEU A O 1
ATOM 675 N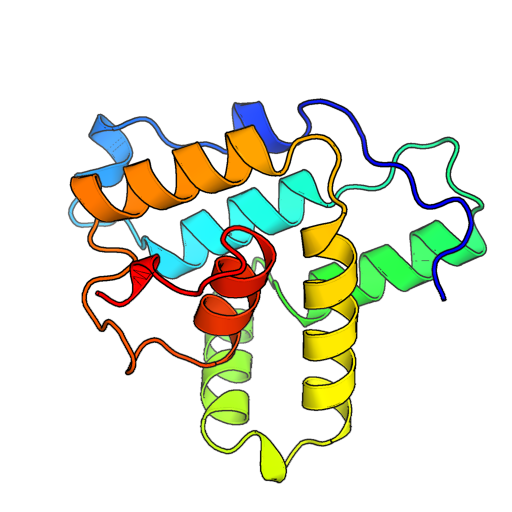 N . LYS A 1 107 ? 23.936 20.242 7.848 1.00 17.37 599 LYS A N 1
ATOM 676 C CA . LYS A 1 107 ? 24.997 21.231 7.828 1.00 15.70 599 LYS A CA 1
ATOM 677 C C . LYS A 1 107 ? 24.851 22.117 6.595 1.00 16.06 599 LYS A C 1
ATOM 678 O O . LYS A 1 107 ? 24.943 23.341 6.682 1.00 15.32 599 LYS A O 1
ATOM 684 N N . ALA A 1 108 ? 24.634 21.503 5.442 1.00 15.14 600 ALA A N 1
ATOM 685 C CA . ALA A 1 108 ? 24.455 22.288 4.221 1.00 15.31 600 ALA A CA 1
ATOM 686 C C . ALA A 1 108 ? 23.257 23.242 4.357 1.00 16.66 600 ALA A C 1
ATOM 687 O O . ALA A 1 108 ? 23.323 24.416 3.960 1.00 16.83 600 ALA A O 1
ATOM 689 N N . LYS A 1 109 ? 22.160 22.732 4.908 1.00 14.25 601 LYS A N 1
ATOM 690 C CA . LYS A 1 109 ? 20.953 23.549 5.074 1.00 16.21 601 LYS A CA 1
ATOM 691 C C . LYS A 1 109 ? 21.177 24.719 6.022 1.00 16.73 601 LYS A C 1
ATOM 692 O O . LYS A 1 109 ? 20.751 25.849 5.746 1.00 15.52 601 LYS A O 1
ATOM 698 N N . MET A 1 110 ? 21.850 24.463 7.137 1.00 14.49 602 MET A N 1
ATOM 699 C CA . MET A 1 110 ? 22.122 25.536 8.094 1.00 14.33 602 MET A CA 1
ATOM 700 C C . MET A 1 110 ? 22.983 26.618 7.455 1.00 15.10 602 MET A C 1
ATOM 701 O O . MET A 1 110 ? 22.689 27.815 7.567 1.00 14.21 602 MET A O 1
ATOM 706 N N . GLU A 1 111 ? 24.051 26.209 6.773 1.00 14.85 603 GLU A N 1
ATOM 707 C CA . GLU A 1 111 ? 24.922 27.189 6.147 1.00 12.61 603 GLU A CA 1
ATOM 708 C C . GLU A 1 111 ? 24.176 27.994 5.080 1.00 13.90 603 GLU A C 1
ATOM 709 O O . GLU A 1 111 ? 24.398 29.199 4.934 1.00 18.12 603 GLU A O 1
ATOM 715 N N . THR A 1 112 ? 23.273 27.343 4.357 1.00 16.20 604 THR A N 1
ATOM 716 C CA . THR A 1 112 ? 22.510 28.039 3.327 1.00 17.22 604 THR A CA 1
ATOM 717 C C . THR A 1 112 ? 21.586 29.076 3.971 1.00 16.97 604 THR A C 1
ATOM 718 O O . THR A 1 112 ? 21.494 30.216 3.506 1.00 17.36 604 THR A O 1
ATOM 722 N N . LEU A 1 113 ? 20.913 28.676 5.046 1.00 16.42 605 LEU A N 1
ATOM 723 C CA . LEU A 1 113 ? 19.991 29.575 5.735 1.00 14.82 605 LEU A CA 1
ATOM 724 C C . LEU A 1 113 ? 20.743 30.727 6.384 1.00 14.48 605 LEU A C 1
ATOM 725 O O . LEU A 1 113 ? 20.292 31.871 6.349 1.00 14.03 605 LEU A O 1
ATOM 730 N N . LYS A 1 114 ? 21.897 30.434 6.981 1.00 13.06 606 LYS A N 1
ATOM 731 C CA . LYS A 1 114 ? 22.692 31.470 7.610 1.00 14.67 606 LYS A CA 1
ATOM 732 C C . LYS A 1 114 ? 23.078 32.535 6.571 1.00 17.29 606 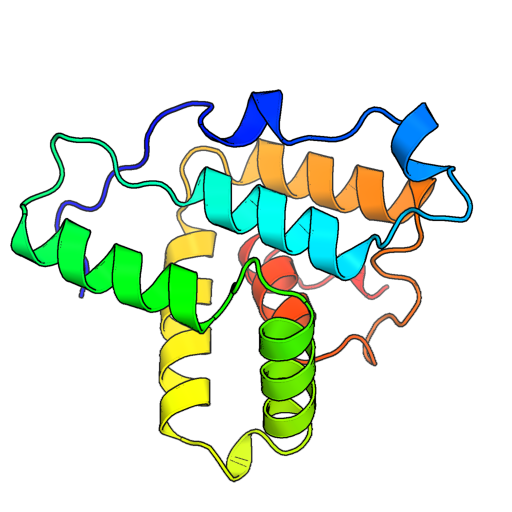LYS A C 1
ATOM 733 O O . LYS A 1 114 ? 23.058 33.734 6.858 1.00 15.14 606 LYS A O 1
ATOM 739 N N . GLU A 1 115 ? 23.426 32.087 5.370 1.00 16.83 607 GLU A N 1
ATOM 740 C CA . GLU A 1 115 ? 23.816 32.994 4.287 1.00 18.44 607 GLU A CA 1
ATOM 741 C C . GLU A 1 115 ? 22.628 33.894 3.921 1.00 14.97 607 GLU A C 1
ATOM 742 O O . GLU A 1 115 ? 22.785 35.097 3.716 1.00 17.21 607 GLU A O 1
ATOM 748 N N . VAL A 1 116 ? 21.443 33.311 3.847 1.00 13.95 608 VAL A N 1
ATOM 749 C CA . VAL A 1 116 ? 20.246 34.100 3.522 1.00 15.20 608 VAL A CA 1
ATOM 750 C C . VAL A 1 116 ? 20.038 35.150 4.621 1.00 16.72 608 VAL A C 1
ATOM 751 O O . VAL A 1 116 ? 19.742 36.323 4.353 1.00 15.46 608 VAL A O 1
ATOM 755 N N . ILE A 1 117 ? 20.213 34.733 5.869 1.00 13.21 609 ILE A N 1
ATOM 756 C CA . ILE A 1 117 ? 20.033 35.645 6.988 1.00 13.66 609 ILE A CA 1
ATOM 757 C C . ILE A 1 117 ? 20.991 36.840 6.934 1.00 15.09 609 ILE A C 1
ATOM 758 O O . ILE A 1 117 ? 20.608 37.953 7.291 1.00 16.32 609 ILE A O 1
ATOM 763 N N . THR A 1 118 ? 22.225 36.623 6.482 1.00 13.93 610 THR A N 1
ATOM 764 C CA . THR A 1 118 ? 23.191 37.729 6.437 1.00 16.34 610 THR A CA 1
ATOM 765 C C . THR A 1 118 ? 22.790 38.840 5.477 1.00 18.13 610 THR A C 1
ATOM 766 O O . THR A 1 118 ? 23.339 39.938 5.538 1.00 20.02 610 THR A O 1
ATOM 770 N N . HIS A 1 119 ? 21.839 38.560 4.597 1.00 17.50 611 HIS A N 1
ATOM 771 C CA . HIS A 1 119 ? 21.415 39.558 3.622 1.00 20.63 611 HIS A CA 1
ATOM 772 C C . HIS A 1 119 ? 19.990 40.032 3.871 1.00 20.52 611 HIS A C 1
ATOM 773 O O . HIS A 1 119 ? 19.407 40.733 3.041 1.00 21.81 611 HIS A O 1
ATOM 780 N N . HIS A 1 120 ? 19.427 39.664 5.018 1.00 17.57 612 HIS A N 1
ATOM 781 C CA . HIS A 1 120 ? 18.055 40.066 5.319 1.00 14.37 612 HIS A CA 1
ATOM 782 C C . HIS A 1 120 ? 17.962 41.579 5.337 1.00 13.38 612 HIS A C 1
ATOM 783 O O . HIS A 1 120 ? 18.791 42.239 5.947 1.00 13.19 612 HIS A O 1
ATOM 790 N N . PRO A 1 121 ? 16.938 42.146 4.668 1.00 15.70 613 PRO A N 1
ATOM 791 C CA . PRO A 1 121 ? 16.787 43.600 4.633 1.00 15.87 613 PRO A CA 1
ATOM 792 C C . PRO A 1 121 ? 16.586 44.251 5.988 1.00 15.76 613 PRO A C 1
ATOM 793 O O . PRO A 1 121 ? 16.939 45.408 6.171 1.00 13.58 613 PRO A O 1
ATOM 797 N N . GLN A 1 122 ? 16.006 43.515 6.937 1.00 12.27 614 GLN A N 1
ATOM 798 C CA . GLN A 1 122 ? 15.815 44.044 8.283 1.00 13.62 614 GLN A CA 1
ATOM 799 C C . GLN A 1 122 ? 16.764 43.379 9.292 1.00 14.52 614 GLN A C 1
ATOM 800 O O . GLN A 1 122 ? 16.463 43.276 10.487 1.00 13.82 614 GLN A O 1
ATOM 806 N N . LYS A 1 123 ? 17.919 42.937 8.805 1.00 14.65 615 LYS A N 1
ATOM 807 C CA . LYS A 1 123 ? 18.905 42.312 9.685 1.00 15.24 615 LYS A CA 1
ATOM 808 C C . LYS A 1 123 ? 19.269 43.193 10.896 1.00 14.98 615 LYS A C 1
ATOM 809 O O . LYS A 1 123 ? 19.417 42.693 12.018 1.00 16.06 615 LYS A O 1
ATOM 815 N N . GLU A 1 124 ? 19.431 44.498 10.678 1.00 12.43 616 GLU A N 1
ATOM 816 C CA . GLU A 1 124 ? 19.780 45.397 11.774 1.00 12.95 616 GLU A CA 1
ATOM 817 C C . GLU A 1 124 ? 18.782 45.292 12.921 1.00 15.17 616 GLU A C 1
ATOM 818 O O . GLU A 1 124 ? 19.161 45.189 14.080 1.00 13.40 616 GLU A O 1
ATOM 824 N N . LYS A 1 125 ? 17.500 45.340 12.584 1.00 13.62 617 LYS A N 1
ATOM 825 C CA . LYS A 1 125 ? 16.456 45.261 13.604 1.00 11.24 617 LYS A CA 1
ATOM 826 C C . LYS A 1 125 ? 16.453 43.889 14.272 1.00 12.24 617 LYS A C 1
ATOM 827 O O . LYS A 1 125 ? 16.282 43.786 15.480 1.00 12.01 617 LYS A O 1
ATOM 833 N N . LEU A 1 126 ? 16.640 42.836 13.483 1.00 12.25 618 LEU A N 1
ATOM 834 C CA . LEU A 1 126 ? 16.635 41.473 14.042 1.00 11.47 618 LEU A CA 1
ATOM 835 C C . LEU A 1 126 ? 17.816 41.297 15.002 1.00 16.02 618 LEU A C 1
ATOM 836 O O . LEU A 1 126 ? 17.703 40.608 16.027 1.00 11.53 618 LEU A O 1
ATOM 841 N N . ALA A 1 127 ? 18.951 41.915 14.680 1.00 13.87 619 ALA A N 1
ATOM 842 C CA . ALA A 1 127 ? 20.105 41.828 15.572 1.00 13.99 619 ALA A CA 1
ATOM 843 C C . ALA A 1 127 ? 19.825 42.592 16.873 1.00 13.85 619 ALA A C 1
ATOM 844 O O . ALA A 1 127 ? 20.213 42.141 17.957 1.00 14.64 619 ALA A O 1
ATOM 846 N N . GLU A 1 128 ? 19.144 43.738 16.794 1.00 15.16 620 GLU A N 1
ATOM 847 C CA . GLU A 1 128 ? 18.826 44.484 18.012 1.00 15.34 620 GLU A CA 1
ATOM 848 C C . GLU A 1 128 ? 17.898 43.640 18.887 1.00 16.06 620 GLU A C 1
ATOM 849 O O . GLU A 1 128 ? 18.014 43.629 20.114 1.00 15.20 620 GLU A O 1
ATOM 855 N N . ILE A 1 129 ? 16.968 42.939 18.250 1.00 13.42 621 ILE A N 1
ATOM 856 C CA . ILE A 1 129 ? 16.029 42.098 18.992 1.00 13.59 621 ILE A CA 1
ATOM 857 C C . ILE A 1 129 ? 16.813 40.948 19.650 1.00 15.12 621 ILE A C 1
ATOM 858 O O . ILE A 1 129 ? 16.582 40.608 20.814 1.00 12.59 621 ILE A O 1
ATOM 863 N N . ALA A 1 130 ? 17.760 40.377 18.916 1.00 14.69 622 ALA A N 1
ATOM 864 C CA . ALA A 1 130 ? 18.574 39.293 19.469 1.00 13.99 622 ALA A CA 1
ATOM 865 C C . ALA A 1 130 ? 19.314 39.806 20.709 1.00 15.27 622 ALA A C 1
ATOM 866 O O . ALA A 1 130 ? 19.442 39.102 21.710 1.00 14.61 622 ALA A O 1
ATOM 868 N N . LEU A 1 131 ? 19.791 41.044 20.655 1.00 13.75 623 LEU A N 1
ATOM 869 C CA . LEU A 1 131 ? 20.500 41.599 21.807 1.00 17.30 623 LEU A CA 1
ATOM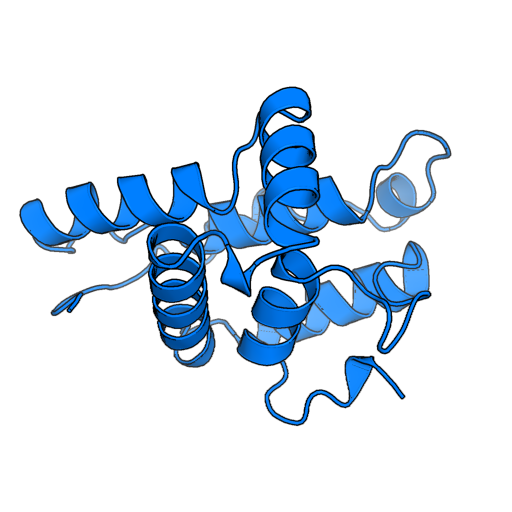 870 C C . LEU A 1 131 ? 19.546 41.866 22.974 1.00 16.36 623 LEU A C 1
ATOM 871 O O . LEU A 1 131 ? 19.942 41.805 24.139 1.00 16.43 623 LEU A O 1
ATOM 876 N N . GLN A 1 132 ? 18.282 42.136 22.667 1.00 15.83 624 GLN A N 1
ATOM 877 C CA . GLN A 1 132 ? 17.299 42.365 23.717 1.00 15.72 624 GLN A CA 1
ATOM 878 C C . GLN A 1 132 ? 17.025 41.020 24.412 1.00 15.53 624 GLN A C 1
ATOM 879 O O . GLN A 1 132 ? 16.933 40.951 25.649 1.00 15.51 624 GLN A O 1
ATOM 885 N N . PHE A 1 133 ? 16.905 39.952 23.622 1.00 14.30 625 PHE A N 1
ATOM 886 C CA . PHE A 1 133 ? 16.672 38.614 24.189 1.00 14.70 625 PHE A CA 1
ATOM 887 C C . PHE A 1 133 ? 17.873 38.256 25.052 1.00 15.91 625 PHE A C 1
ATOM 888 O O . PHE A 1 133 ? 17.742 37.583 26.076 1.00 13.92 625 PHE A O 1
ATOM 896 N N . ALA A 1 134 ? 19.051 38.687 24.608 1.00 14.50 626 ALA A N 1
ATOM 897 C CA . ALA A 1 134 ? 20.279 38.407 25.330 1.00 16.99 626 ALA A CA 1
ATOM 898 C C . ALA A 1 134 ? 20.289 39.066 26.707 1.00 19.17 626 ALA A C 1
ATOM 899 O O . ALA A 1 134 ? 20.611 38.427 27.712 1.00 20.07 626 ALA A O 1
ATOM 901 N N . ARG A 1 135 ? 19.929 40.344 26.749 1.00 19.29 627 ARG A N 1
ATOM 902 C CA . ARG A 1 135 ? 19.926 41.093 27.998 1.00 20.01 627 ARG A CA 1
ATOM 903 C C . ARG A 1 135 ? 18.784 40.762 28.947 1.00 20.97 627 ARG A C 1
ATOM 904 O O . ARG A 1 135 ? 18.967 40.743 30.165 1.00 22.67 627 ARG A O 1
ATOM 912 N N . GLU A 1 136 ? 17.607 40.500 28.395 1.00 18.59 628 GLU A N 1
ATOM 913 C CA . GLU A 1 136 ? 16.436 40.234 29.221 1.00 17.67 628 GLU A CA 1
ATOM 914 C C . GLU A 1 136 ? 16.104 38.771 29.495 1.00 17.57 628 GLU A C 1
ATOM 915 O O . GLU A 1 136 ? 15.369 38.479 30.436 1.00 18.99 628 GLU A O 1
ATOM 921 N N . ALA A 1 137 ? 16.623 37.860 28.676 1.00 16.13 629 ALA A N 1
ATOM 922 C CA . ALA A 1 137 ? 16.282 36.448 28.820 1.00 16.73 629 ALA A CA 1
ATOM 923 C C . ALA A 1 137 ? 17.433 35.456 28.717 1.00 16.72 629 ALA A C 1
ATOM 924 O O . ALA A 1 137 ? 17.198 34.255 28.558 1.00 17.04 629 ALA A O 1
ATOM 926 N N . GLY A 1 138 ? 18.665 35.956 28.769 1.00 14.70 630 GLY A N 1
ATOM 927 C CA . GLY A 1 138 ? 19.833 35.089 28.728 1.00 16.98 630 GLY A CA 1
ATOM 928 C C . GLY A 1 138 ? 20.066 34.275 27.474 1.00 15.08 630 GLY A C 1
ATOM 929 O O . GLY A 1 138 ? 20.711 33.221 27.520 1.00 18.10 630 GLY A O 1
ATOM 930 N N . LEU A 1 139 ? 19.573 34.763 26.342 1.00 14.27 631 LEU A N 1
ATOM 931 C CA . LEU A 1 139 ? 19.721 34.041 25.083 1.00 14.52 631 LEU A CA 1
ATOM 932 C C . LEU A 1 139 ? 21.156 33.619 24.751 1.00 16.46 631 LEU A C 1
ATOM 933 O O . LEU A 1 139 ? 21.381 32.528 24.228 1.00 16.71 631 LEU A O 1
ATOM 938 N N . THR A 1 140 ? 22.114 34.485 25.047 1.00 15.89 632 THR A N 1
ATOM 939 C CA . THR A 1 140 ? 23.516 34.217 24.716 1.00 17.50 632 THR A CA 1
ATOM 940 C C . THR A 1 140 ? 24.399 33.853 25.908 1.00 18.08 632 THR A C 1
ATOM 941 O O . THR A 1 140 ? 25.621 33.898 25.805 1.00 19.71 632 THR A O 1
ATOM 945 N N . ARG A 1 141 ? 23.784 33.466 27.012 1.00 19.34 633 ARG A N 1
ATOM 946 C CA . ARG A 1 141 ? 24.539 33.158 28.218 1.00 20.42 633 ARG A CA 1
ATOM 947 C C . ARG A 1 141 ? 25.563 32.043 28.103 1.00 20.68 633 ARG A C 1
ATOM 948 O O . ARG A 1 141 ? 26.514 32.000 28.887 1.00 22.27 633 ARG A O 1
ATOM 956 N N . LEU A 1 142 ? 25.394 31.145 27.138 1.00 19.10 634 LEU A N 1
ATOM 957 C CA . LEU A 1 142 ? 26.348 30.048 26.996 1.00 21.71 634 LEU A CA 1
ATOM 958 C C . LEU A 1 142 ? 27.528 30.424 26.119 1.00 22.06 634 LEU A C 1
ATOM 959 O O . LEU A 1 142 ? 28.412 29.605 25.865 1.00 21.63 634 LEU A O 1
ATOM 964 N N . LYS A 1 143 ? 27.527 31.665 25.652 1.00 20.82 635 LYS A N 1
ATOM 965 C CA . LYS A 1 143 ? 28.611 32.183 24.824 1.00 21.60 635 LYS A CA 1
ATOM 966 C C . LYS A 1 143 ? 29.012 31.224 23.703 1.00 20.86 635 LYS A C 1
ATOM 967 O O . LYS A 1 143 ? 28.169 30.768 22.944 1.00 20.16 635 LYS A O 1
ATOM 973 N N . GLY A 1 144 ? 30.299 30.900 23.606 1.00 21.24 636 GLY A N 1
ATOM 974 C CA . GLY A 1 144 ? 30.740 30.004 22.550 1.00 21.09 636 GLY A CA 1
ATOM 975 C C . GLY A 1 144 ? 30.179 28.589 22.618 1.00 20.10 636 GLY A C 1
ATOM 976 O O . GLY A 1 144 ? 30.262 27.831 21.649 1.00 21.15 636 GLY A O 1
ATOM 977 N N . GLU A 1 145 ? 29.611 28.219 23.759 1.00 18.53 637 GLU A N 1
ATOM 978 C CA . GLU A 1 145 ? 29.050 26.882 23.916 1.00 17.78 637 GLU A CA 1
ATOM 979 C C . GLU A 1 145 ? 27.584 26.857 23.506 1.00 18.14 637 GLU A C 1
ATOM 980 O O . GLU A 1 145 ? 26.892 25.862 23.683 1.00 19.57 637 GLU A O 1
ATOM 986 N N . THR A 1 146 ? 27.112 27.973 22.966 1.00 17.68 638 THR A N 1
ATOM 987 C CA . THR A 1 146 ? 25.737 28.064 22.490 1.00 15.73 638 THR A CA 1
ATOM 988 C C . T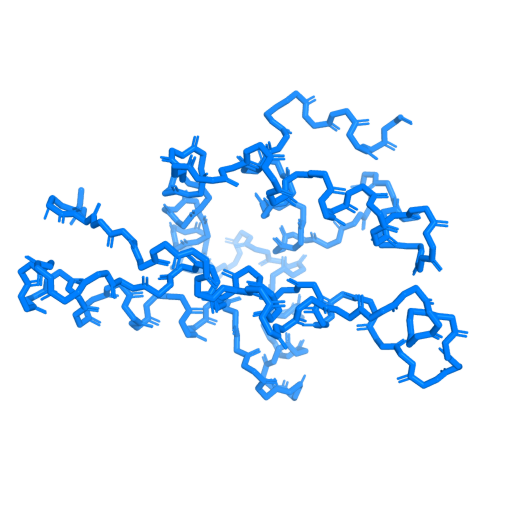HR A 1 146 ? 25.585 27.000 21.396 1.00 14.76 638 THR A C 1
ATOM 989 O O . THR A 1 146 ? 26.504 26.808 20.590 1.00 16.16 638 THR A O 1
ATOM 993 N N . ASP A 1 147 ? 24.445 26.313 21.352 1.00 15.57 639 ASP A N 1
ATOM 994 C CA . ASP A 1 147 ? 24.252 25.257 20.361 1.00 15.11 639 ASP A CA 1
ATOM 995 C C . ASP A 1 147 ? 24.420 25.713 18.908 1.00 16.24 639 ASP A C 1
ATOM 996 O O . ASP A 1 147 ? 24.291 26.896 18.574 1.00 14.60 639 ASP A O 1
ATOM 1001 N N . TYR A 1 148 ? 24.694 24.733 18.057 1.00 14.82 640 TYR A N 1
ATOM 1002 C CA . TYR A 1 148 ? 24.945 24.942 16.641 1.00 17.36 640 TYR A CA 1
ATOM 1003 C C . TYR A 1 148 ? 23.915 25.784 15.896 1.00 15.22 640 TY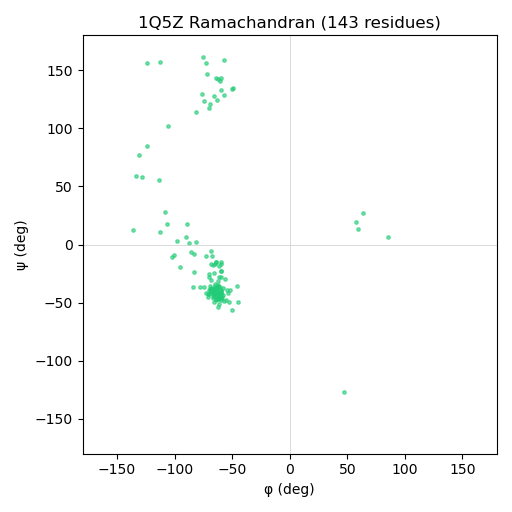R A C 1
ATOM 1004 O O . TYR A 1 148 ? 24.256 26.783 15.265 1.00 15.73 640 TYR A O 1
ATOM 1013 N N . VAL A 1 149 ? 22.654 25.380 15.952 1.00 13.00 641 VAL A N 1
ATOM 1014 C CA . VAL A 1 149 ? 21.640 26.132 15.217 1.00 13.64 641 VAL A CA 1
ATOM 1015 C C . VAL A 1 149 ? 21.533 27.571 15.701 1.00 14.90 641 VAL A C 1
ATOM 1016 O O . VAL A 1 149 ? 21.5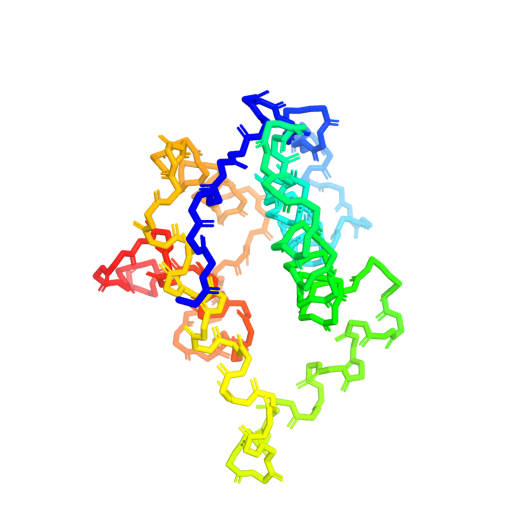99 28.499 14.899 1.00 12.63 641 VAL A O 1
ATOM 1020 N N . LEU A 1 150 ? 21.395 27.771 17.011 1.00 13.76 642 LEU A N 1
ATOM 1021 C CA . LEU A 1 150 ? 21.267 29.148 17.505 1.00 12.18 642 LEU A CA 1
ATOM 1022 C C . LEU A 1 150 ? 22.518 29.974 17.209 1.00 14.58 642 LEU A C 1
ATOM 1023 O O . LEU A 1 150 ? 22.419 31.157 16.862 1.00 13.61 642 LEU A O 1
ATOM 1028 N N . SER A 1 151 ? 23.694 29.358 17.325 1.00 12.78 643 SER A N 1
ATOM 1029 C CA . SER A 1 151 ? 24.939 30.065 17.024 1.00 13.19 643 SER A CA 1
ATOM 1030 C C . SER A 1 151 ? 24.997 30.517 15.564 1.00 13.08 643 SER A C 1
ATOM 1031 O O . SER A 1 151 ? 25.446 31.627 15.273 1.00 13.75 643 SER A O 1
ATOM 1034 N N . ASN A 1 152 ? 24.566 29.654 14.644 1.00 11.24 644 ASN A N 1
ATOM 1035 C CA . ASN A 1 152 ? 24.616 30.023 13.240 1.00 14.42 644 ASN A CA 1
ATOM 1036 C C . ASN A 1 152 ? 23.618 31.127 12.916 1.00 13.94 644 ASN A C 1
ATOM 1037 O O . ASN A 1 152 ? 23.903 31.998 12.098 1.00 12.38 644 ASN A O 1
ATOM 1042 N N . VAL A 1 153 ? 22.461 31.104 13.567 1.00 11.37 645 VAL A N 1
ATOM 1043 C CA . VAL A 1 153 ? 21.476 32.161 13.335 1.00 13.06 645 VAL A CA 1
ATOM 1044 C C . VAL A 1 153 ? 22.046 33.480 13.870 1.00 15.08 645 VAL A C 1
ATOM 1045 O O . VAL A 1 153 ? 21.999 34.501 13.181 1.00 16.62 645 VAL A O 1
ATOM 1049 N N . LEU A 1 154 ? 22.605 33.462 15.084 1.00 12.43 646 LEU A N 1
ATOM 1050 C CA . LEU A 1 154 ? 23.163 34.681 15.656 1.00 14.53 646 LEU A CA 1
ATOM 1051 C C . LEU A 1 154 ? 24.343 35.212 14.837 1.00 15.55 646 LEU A C 1
ATOM 1052 O O . LEU A 1 154 ? 24.488 36.427 14.679 1.00 17.12 646 LEU A O 1
ATOM 1057 N N . ASP A 1 155 ? 25.183 34.314 14.317 1.00 13.36 647 ASP A N 1
ATOM 1058 C CA . ASP A 1 155 ? 26.318 34.755 13.490 1.00 14.59 647 ASP A CA 1
ATOM 1059 C C . ASP A 1 155 ? 25.783 35.331 12.172 1.00 16.46 647 ASP A C 1
ATOM 1060 O O . ASP A 1 155 ? 26.403 36.205 11.569 1.00 18.52 647 ASP A O 1
ATOM 1065 N N . GLY A 1 156 ? 24.647 34.821 11.713 1.00 14.99 648 GLY A N 1
ATOM 1066 C CA . GLY A 1 156 ? 24.056 35.346 10.493 1.00 14.78 648 GLY A CA 1
ATOM 1067 C C . GLY A 1 156 ? 23.647 36.802 10.701 1.00 15.58 648 GLY A C 1
ATOM 1068 O O . GLY A 1 156 ? 23.795 37.638 9.804 1.00 15.83 648 GLY A O 1
ATOM 1069 N N . LEU A 1 157 ? 23.157 37.123 11.897 1.00 13.47 649 LEU A N 1
ATOM 1070 C CA . LEU A 1 157 ? 22.713 38.491 12.205 1.00 13.97 649 LEU A CA 1
ATOM 1071 C C . LEU A 1 157 ? 23.833 39.433 12.632 1.00 16.52 649 LEU A C 1
ATOM 1072 O O . LEU A 1 157 ? 23.812 40.628 12.320 1.00 17.84 649 LEU A O 1
ATOM 1077 N N . ILE A 1 158 ? 24.791 38.884 13.373 1.00 16.62 650 ILE A N 1
ATOM 1078 C CA . ILE A 1 158 ? 25.923 39.632 13.908 1.00 18.45 650 ILE A CA 1
ATOM 1079 C C . ILE A 1 158 ? 27.194 38.939 13.408 1.00 21.18 650 ILE A C 1
ATOM 1080 O O . ILE A 1 158 ? 27.770 38.082 14.085 1.00 19.64 650 ILE A O 1
ATOM 1085 N N . GLY A 1 159 ? 27.593 39.317 12.199 1.00 21.66 651 GLY A N 1
ATOM 1086 C CA . GLY A 1 159 ? 28.744 38.736 11.534 1.00 27.18 651 GLY A CA 1
ATOM 1087 C C . GLY A 1 159 ? 30.052 38.519 12.268 1.00 27.10 651 GLY A C 1
ATOM 1088 O O . GLY A 1 159 ? 30.741 37.534 11.997 1.00 31.16 651 GLY A O 1
ATOM 1089 N N . ASP A 1 160 ? 30.418 39.412 13.176 1.00 30.53 652 ASP A N 1
ATOM 1090 C CA . ASP A 1 160 ? 31.684 39.241 13.885 1.00 32.79 652 ASP A CA 1
ATOM 1091 C C . ASP A 1 160 ? 31.595 38.257 15.049 1.00 34.98 652 ASP A C 1
ATOM 1092 O O . ASP A 1 160 ? 32.577 38.039 15.763 1.00 33.11 652 ASP A O 1
ATOM 1097 N N . GLY A 1 161 ? 30.417 37.665 15.235 1.00 31.97 653 GLY A N 1
ATOM 1098 C CA . GLY A 1 161 ? 30.223 36.715 16.319 1.00 30.66 653 GLY A CA 1
ATOM 1099 C C . GLY A 1 161 ? 30.478 37.267 17.712 1.00 31.69 653 GLY A C 1
ATOM 1100 O O . GLY A 1 161 ? 30.563 36.504 18.683 1.00 32.24 653 GLY A O 1
ATOM 1101 N N . SER A 1 162 ? 30.576 38.587 17.822 1.00 31.10 654 SER A N 1
ATOM 1102 C CA . SER A 1 162 ? 30.850 39.244 19.096 1.00 31.37 654 SER A CA 1
ATOM 1103 C C . SER A 1 162 ? 29.820 38.996 20.198 1.00 30.74 654 SER A C 1
ATOM 1104 O O . SER A 1 162 ? 30.082 39.269 21.369 1.00 31.31 654 SER A O 1
ATOM 1107 N N . TRP A 1 163 ? 28.652 38.480 19.836 1.00 27.89 655 TRP A N 1
ATOM 1108 C CA . TRP A 1 163 ? 27.626 38.211 20.836 1.00 23.81 655 TRP A CA 1
ATOM 1109 C C . TRP A 1 163 ? 28.127 37.182 21.862 1.00 25.72 655 TRP A C 1
ATOM 1110 O O . TRP A 1 163 ? 27.571 37.059 22.956 1.00 26.66 655 TRP A O 1
ATOM 1121 N N . ARG A 1 164 ? 29.172 36.444 21.502 1.00 24.33 656 ARG A N 1
ATOM 1122 C CA . ARG A 1 164 ? 29.755 35.438 22.394 1.00 30.25 656 ARG A CA 1
ATOM 1123 C C . ARG A 1 164 ? 30.523 36.110 23.533 1.00 36.25 656 ARG A C 1
ATOM 1124 O O . ARG A 1 164 ? 30.454 35.679 24.683 1.00 37.45 656 ARG A O 1
ATOM 1132 N N . ALA A 1 165 ? 31.262 37.161 23.194 1.00 40.41 657 ALA A N 1
ATOM 1133 C CA . ALA A 1 165 ? 32.056 37.893 24.177 1.00 44.96 657 ALA A CA 1
ATOM 1134 C C . ALA A 1 165 ? 31.473 39.278 24.415 1.00 46.79 657 ALA A C 1
ATOM 1135 O O . ALA A 1 165 ? 30.904 39.497 25.503 1.00 49.36 657 ALA A O 1
#

Secondary structure (DSSP, 8-state):
--TT--B-TTTTGGGSPPHHHHT-TT--HHHHHHHHHHHHTPBPTTS-HHHHHHHHHHHHHHS-SSHHHHHHHHHHHTTGGG-HHHHHHHHHHHHHHHT-TTHHHHHHHHHHHHHHH-TTTTGGGS-HHHHHHHHHHSTT-GGG-

CATH classification: 1.10.4110.10

Organism: Salmonella typhimurium (strain LT2 / SGSC1412 / ATCC 700720) (NCBI:txid99287)

Solvent-accessible surface area: 8082 Å² total; per-residue (Å²): 153,32,92,46,33,123,24,87,146,63,22,1,94,115,42,40,17,56,57,109,74,5,109,52,173,142,40,88,12,33,49,40,0,10,18,0,0,49,98,1,1,41,10,40,109,76,1,65,119,80,23,72,158,55,0,55,41,16,32,37,76,3,3,22,102,66,79,140,136,5,57,57,14,88,67,82,8,103,79,25,111,151,46,99,117,16,75,56,54,1,93,46,0,64,94,19,1,36,130,10,103,41,67,149,88,2,14,100,13,1,74,51,0,22,166,59,22,23,10,21,170,106,120,48,147,12,29,48,1,6,12,19,0,0,22,1,6,25,69,117,10,65,19,73,124

Nearest PDB structures (foldseek):
  1q5z-assembly1_A  TM=1.007E+00  e=1.703E-21  Salmonella enterica subsp. enterica serovar Typhimurium
  8c4e-assembly1_M  TM=9.891E-01  e=6.950E-20  Salmonella
  8c4c-assembly1_K  TM=9.881E-01  e=3.126E-19  Salmonella enterica subsp. enterica serovar Typhimurium str. LT2
  8uee-assembly1_A  TM=9.809E-01  e=1.098E-17  Salmonella enterica subsp. enterica serovar Typhimurium str. LT2
  8vfm-assembly1_B  TM=9.721E-01  e=2.448E-17  Salmonella

Radius of gyration: 14.65 Å; Cα contacts (8 Å, |Δi|>4): 157; chains: 1; bounding box: 28×32×42 Å

Foldseek 3Di:
DQPQWAWDPPQLVVLQDDLVLLQDPPDDLQLSLLVSVLSRRQTDPRRPPVSNVVSNVLSCQLNPNDVVSNVVVLVCQVPCVVPPPVVVSLVVVLQVLLPHPCLVVSLVSCVSSCVRRVQQVVQPVRTDNSQSNNCSSVVVSVSSD

Sequence (145 aa):
PFSGLKFKQNSFLSTVPSVTNMHSMHFDARETFLGVIRKALEPDTSTPFPVRRAFDGLRAEILPNDTIKSAALKAQCSDIDKHPELKAKMETLKEVITHHPQKEKLAEIALQFAREAGLTRLKGETDYVLSNVLDGLIGDGSWRA

B-factor: mean 23.75, std 11.52, range [9.33, 78.64]

InterPro domains:
  IPR015138 Salmonella invasion protein A, N-terminal [PF09052] (50-263)
  IPR023224 Salmonella invasion protein A, C-terminal actin-binding domain superfamily [G3DSA:1.10.4110.10] (514-670)
  IPR023224 Salmonella invasion protein A, C-terminal actin-binding domain superfamily [SSF101312] (514-658)
  IPR023225 Salmonella invasion protein A, chaperone-binding [G3DSA:1.10.4150.10] (49-263)
  IPR023225 Salmonella invasion protein A, chaperone-binding [SSF140746] (23-262)
  IPR054043 Cell invasion protein SipA, C-terminal actin binding domain [PF22163] (520-655)
  IPR061302 SPI-1 type III secretion system effector SipA [NF011903] (1-685)